Protein AF-A0A3M8HAT5-F1 (afdb_monomer)

Mean predicted aligned error: 5.17 Å

Secondary structure (DSSP, 8-state):
--GGGS-PEEEEEGGGHHHHHHHHHHH---HHHHHHHHHHHHHHTT----S-SSEEEEEEGGG--HHHHHHHHHHHHH-TTTTS-GGGGGSTTHHHHHHHHHHHHHHHHHHHHIIIIIGGGB-SS-B-TT---HHHHHHHHHHHHHHT---

InterPro domains:
  IPR060766 DNA sulphur modification system-associated protein 4-like [PF27807] (31-117)

Solvent-accessible surface area (backbone atoms only — not comparable to full-atom values): 8510 Å² total; per-residue (Å²): 86,62,69,78,73,50,82,44,82,44,58,45,43,44,90,47,40,53,59,47,50,46,42,32,69,78,70,65,43,49,64,67,55,54,41,50,52,18,21,52,48,4,52,76,66,74,29,67,35,78,74,70,91,44,76,33,63,73,50,54,50,78,77,51,51,75,68,53,48,50,52,51,48,52,50,45,47,66,34,84,86,75,19,76,49,70,72,45,48,60,42,89,61,37,48,61,53,51,52,49,50,47,41,16,12,20,49,21,14,44,53,48,40,43,68,74,63,45,37,90,41,45,76,87,70,49,68,49,79,89,61,87,52,65,70,57,48,51,51,49,51,58,54,54,65,57,68,71,60,80,130

Organism: NCBI:txid1368476

Radius of gyration: 15.56 Å;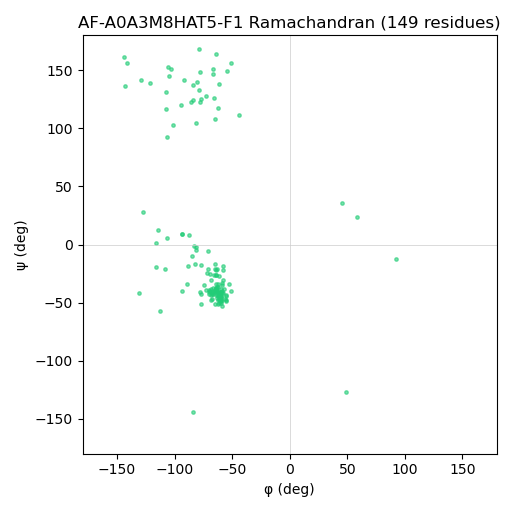 Cα contacts (8 Å, |Δi|>4): 189; chains: 1; bounding box: 38×40×43 Å

Sequence (151 aa):
MDFFSKDQSFHTSSKYEPIYQFFNTKYKIGYKDLFLVCAAIGAKNDKRTQPLDQKGREFRSSFFSDKERKLVYSIILNDEEKGKNLESFSNSEFPKVARKLLQEYAEGGMDLLIEKVFKEKWNGHSLDDDHDRYEIDLLKYILADYKEVPF

Nearest PDB structures (foldseek):
  4lrv-assembly2_P  TM=6.331E-01  e=9.212E-01  Escherichia coli B7A
  4lrv-assembly1_E-2  TM=5.721E-01  e=1.914E+00  Escheric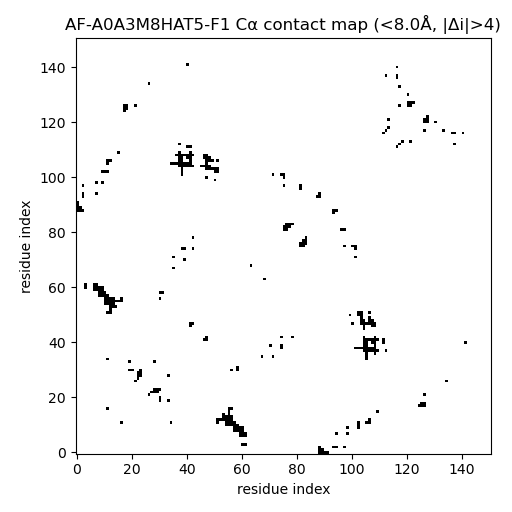hia coli B7A

Structure (mmCIF, N/CA/C/O backbone):
data_AF-A0A3M8HAT5-F1
#
_entry.id   AF-A0A3M8HAT5-F1
#
loop_
_atom_site.group_PDB
_atom_site.id
_atom_site.type_symbol
_atom_site.label_atom_id
_atom_site.label_alt_id
_atom_site.label_comp_id
_atom_site.label_asym_id
_atom_site.label_entity_id
_atom_site.label_seq_id
_atom_site.pdbx_PDB_ins_code
_atom_site.Cartn_x
_atom_site.Cartn_y
_atom_site.Cartn_z
_atom_site.occupancy
_atom_site.B_iso_or_equiv
_atom_site.auth_seq_id
_atom_site.auth_comp_id
_atom_site.auth_asym_id
_atom_site.auth_atom_id
_atom_site.pdbx_PDB_model_num
ATOM 1 N N . MET A 1 1 ? -20.651 1.650 17.024 1.00 55.66 1 MET A N 1
ATOM 2 C CA . MET A 1 1 ? -21.008 2.118 15.661 1.00 55.66 1 MET A CA 1
ATOM 3 C C . MET A 1 1 ? -20.030 1.460 14.713 1.00 55.66 1 MET A C 1
ATOM 5 O O . MET A 1 1 ? -18.858 1.453 15.031 1.00 55.66 1 MET A O 1
ATOM 9 N N . ASP A 1 2 ? -20.458 0.903 13.587 1.00 66.31 2 ASP A N 1
ATOM 10 C CA . ASP A 1 2 ? -19.514 0.224 12.691 1.00 66.31 2 ASP A CA 1
ATOM 11 C C . ASP A 1 2 ? -18.490 1.198 12.050 1.00 66.31 2 ASP A C 1
ATOM 13 O O . ASP A 1 2 ? -18.833 2.348 11.772 1.00 66.31 2 ASP A O 1
ATOM 17 N N . PHE A 1 3 ? -17.247 0.771 11.792 1.00 72.62 3 PHE A N 1
ATOM 18 C CA . PHE A 1 3 ? -16.201 1.602 11.165 1.00 72.62 3 PHE A CA 1
ATOM 19 C C . PHE A 1 3 ? -16.660 2.178 9.817 1.00 72.62 3 PHE A C 1
ATOM 21 O O . PHE A 1 3 ? -16.510 3.375 9.561 1.00 72.62 3 PHE A O 1
ATOM 28 N N . PHE A 1 4 ? -17.303 1.339 8.999 1.00 76.38 4 PHE A N 1
ATOM 29 C CA . PHE A 1 4 ? -17.885 1.726 7.713 1.00 76.38 4 PHE A CA 1
ATOM 30 C C . PHE A 1 4 ? -19.328 2.247 7.818 1.00 76.38 4 PHE A C 1
ATOM 32 O O . PHE A 1 4 ? -19.956 2.499 6.792 1.00 76.38 4 PHE A O 1
ATOM 39 N N . SER A 1 5 ? -19.868 2.462 9.028 1.00 73.12 5 SER A N 1
ATOM 40 C CA . SER A 1 5 ? -21.215 3.048 9.189 1.00 73.12 5 SER A CA 1
ATOM 41 C C . SER A 1 5 ? -21.309 4.484 8.669 1.00 73.12 5 SER A C 1
ATOM 43 O O . SER A 1 5 ? -22.398 4.962 8.355 1.00 73.12 5 SER A O 1
ATOM 45 N N . LYS A 1 6 ? -20.170 5.177 8.569 1.00 76.25 6 LYS A N 1
ATOM 46 C CA . LYS A 1 6 ? -20.041 6.495 7.945 1.00 76.25 6 LYS A CA 1
ATOM 47 C C . LYS A 1 6 ? -19.032 6.405 6.817 1.00 76.25 6 LYS A C 1
ATOM 49 O O . LYS A 1 6 ? -17.978 5.798 7.004 1.00 76.25 6 LYS A O 1
ATOM 54 N N . ASP A 1 7 ? -19.325 7.059 5.697 1.00 85.38 7 ASP A N 1
ATOM 55 C CA . ASP A 1 7 ? -18.403 7.083 4.568 1.00 85.38 7 ASP A CA 1
ATOM 56 C C . ASP A 1 7 ? -17.102 7.817 4.939 1.00 85.38 7 ASP A C 1
ATOM 58 O O . ASP A 1 7 ? -17.077 9.038 5.115 1.00 85.38 7 ASP A O 1
ATOM 62 N N . GLN A 1 8 ? -16.021 7.054 5.098 1.00 87.50 8 GLN A N 1
ATOM 63 C CA . GLN A 1 8 ? -14.698 7.563 5.433 1.00 87.50 8 GLN A CA 1
ATOM 64 C C . GLN A 1 8 ? -13.969 8.031 4.172 1.00 87.50 8 GLN A C 1
ATOM 66 O O . GLN A 1 8 ? -13.960 7.357 3.143 1.00 87.50 8 GLN A O 1
ATOM 71 N N . SER A 1 9 ? -13.308 9.179 4.283 1.00 91.12 9 SER A N 1
ATOM 72 C CA . SER A 1 9 ? -12.402 9.705 3.263 1.00 91.12 9 SER A CA 1
ATOM 73 C C . SER A 1 9 ? -10.969 9.286 3.579 1.00 91.12 9 SER A C 1
ATOM 75 O O . SER A 1 9 ? -10.458 9.616 4.658 1.00 91.12 9 SER A O 1
ATOM 77 N N . PHE A 1 10 ? -10.354 8.544 2.660 1.00 92.44 10 PHE A N 1
ATOM 78 C CA . PHE A 1 10 ? -8.962 8.104 2.695 1.00 92.44 10 PHE A CA 1
ATOM 79 C C . PHE A 1 10 ? -8.114 8.943 1.743 1.00 92.44 10 PHE A C 1
ATOM 81 O O . PHE A 1 10 ? -8.610 9.409 0.722 1.00 92.44 10 PHE A O 1
ATOM 88 N N . HIS A 1 11 ? -6.829 9.091 2.063 1.00 93.56 11 HIS A N 1
ATOM 89 C CA . HIS A 1 11 ? -5.858 9.776 1.218 1.00 93.56 11 HIS A CA 1
ATOM 90 C C . HIS A 1 11 ? -4.623 8.891 1.032 1.00 93.56 11 HIS A C 1
ATOM 92 O O . HIS A 1 11 ? -4.198 8.238 1.988 1.00 93.56 11 HIS A O 1
ATOM 98 N N . THR A 1 12 ? -4.055 8.889 -0.172 1.00 92.94 12 THR A N 1
ATOM 99 C CA . THR A 1 12 ? -2.670 8.446 -0.413 1.00 92.94 12 THR A CA 1
ATOM 100 C C . THR A 1 12 ? -1.691 9.559 -0.011 1.00 92.94 12 THR A C 1
ATOM 102 O O . THR A 1 12 ? -2.119 10.693 0.215 1.00 92.94 12 THR A O 1
ATOM 105 N N . SER A 1 13 ? -0.387 9.283 0.082 1.00 91.69 13 SER A N 1
ATOM 106 C CA . SER A 1 13 ? 0.631 10.343 0.183 1.00 91.69 13 SER A CA 1
ATOM 107 C C . SER A 1 13 ? 0.945 10.940 -1.180 1.00 91.69 13 SER A C 1
ATOM 109 O O . SER A 1 13 ? 1.077 10.214 -2.169 1.00 91.69 13 SER A O 1
ATOM 111 N N . SER A 1 14 ? 1.123 12.262 -1.228 1.00 92.06 14 SER A N 1
ATOM 112 C CA . SER A 1 14 ? 1.590 12.938 -2.443 1.00 92.06 14 SER A CA 1
ATOM 113 C C . SER A 1 14 ? 3.007 12.504 -2.837 1.00 92.06 14 SER A C 1
ATOM 115 O O . SER A 1 14 ? 3.319 12.489 -4.026 1.00 92.06 14 SER A O 1
ATOM 117 N N . LYS A 1 15 ? 3.829 12.060 -1.869 1.00 92.00 15 LYS A N 1
ATOM 118 C CA . LYS A 1 15 ? 5.179 11.500 -2.090 1.00 92.00 15 LYS A CA 1
ATOM 119 C C . LYS A 1 15 ? 5.172 10.358 -3.110 1.00 92.00 15 LYS A C 1
ATOM 121 O O . LYS A 1 15 ? 6.127 10.202 -3.864 1.00 92.00 15 LYS A O 1
ATOM 126 N N . TYR A 1 16 ? 4.104 9.564 -3.135 1.00 94.44 16 TYR A N 1
ATOM 127 C CA . TYR A 1 16 ? 3.991 8.379 -3.986 1.00 94.44 16 TYR A CA 1
ATOM 128 C C . TYR A 1 16 ? 3.036 8.561 -5.163 1.00 94.44 16 TYR A C 1
ATOM 130 O O . TYR A 1 16 ? 2.791 7.601 -5.894 1.00 94.44 16 TYR A O 1
ATOM 138 N N . GLU A 1 17 ? 2.497 9.765 -5.371 1.00 95.06 17 GLU A N 1
ATOM 139 C CA . GLU A 1 17 ? 1.560 10.044 -6.465 1.00 95.06 17 GLU A CA 1
ATOM 140 C C . GLU A 1 17 ? 2.089 9.580 -7.837 1.00 95.06 17 GLU A C 1
ATOM 142 O O . GLU A 1 17 ? 1.309 8.958 -8.562 1.00 95.06 17 GLU A O 1
ATOM 147 N N . PRO A 1 18 ? 3.388 9.742 -8.183 1.00 96.00 18 PRO A N 1
ATOM 148 C CA . PRO A 1 18 ? 3.915 9.229 -9.448 1.00 96.00 18 PRO A CA 1
ATOM 149 C C . PRO A 1 18 ? 3.771 7.710 -9.605 1.00 96.00 18 PRO A C 1
ATOM 151 O O . PRO A 1 18 ? 3.436 7.233 -10.687 1.00 96.00 18 PRO A O 1
ATOM 154 N N . ILE A 1 19 ? 3.956 6.941 -8.525 1.00 96.94 19 ILE A N 1
ATOM 155 C CA . ILE A 1 19 ? 3.800 5.479 -8.538 1.00 96.94 19 ILE A CA 1
ATOM 156 C C . ILE A 1 19 ? 2.327 5.123 -8.748 1.00 96.94 19 ILE A C 1
ATOM 158 O O . ILE A 1 19 ? 1.998 4.322 -9.624 1.00 96.94 19 ILE A O 1
ATOM 162 N N . TYR A 1 20 ? 1.420 5.751 -7.996 1.00 96.75 20 TYR A N 1
ATOM 163 C CA . TYR A 1 20 ? -0.014 5.516 -8.169 1.00 96.75 20 TYR A CA 1
ATOM 164 C C . TYR A 1 20 ? -0.489 5.865 -9.585 1.00 96.75 20 TYR A C 1
ATOM 166 O O . TYR A 1 20 ? -1.215 5.083 -10.204 1.00 96.75 20 TYR A O 1
ATOM 174 N N . GLN A 1 21 ? -0.054 7.006 -10.122 1.00 96.44 21 GLN A N 1
ATOM 175 C CA . GLN A 1 21 ? -0.393 7.438 -11.473 1.00 96.44 21 GLN A CA 1
ATOM 176 C C . GLN A 1 21 ? 0.152 6.472 -12.529 1.00 96.44 21 GLN A C 1
ATOM 178 O O . GLN A 1 21 ? -0.570 6.129 -13.471 1.00 96.44 21 GLN A O 1
ATOM 183 N N . PHE A 1 22 ? 1.392 6.007 -12.365 1.00 96.44 22 PHE A N 1
ATOM 184 C CA . PHE A 1 22 ? 2.016 5.037 -13.259 1.00 96.44 22 PHE A CA 1
ATOM 185 C C . PH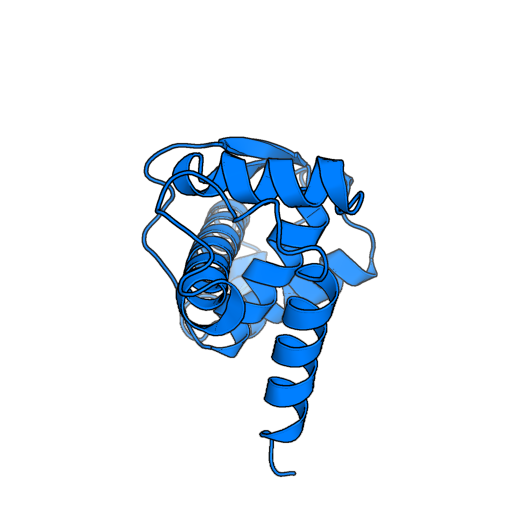E A 1 22 ? 1.212 3.734 -13.315 1.00 96.44 22 PHE A C 1
ATOM 187 O O . PHE A 1 22 ? 0.780 3.320 -14.392 1.00 96.44 22 PHE A O 1
ATOM 194 N N . PHE A 1 23 ? 0.910 3.132 -12.161 1.00 96.94 23 PHE A N 1
ATOM 195 C CA . PHE A 1 23 ? 0.140 1.887 -12.104 1.00 96.94 23 PHE A CA 1
ATOM 196 C C . PHE A 1 23 ? -1.292 2.045 -12.624 1.00 96.94 23 PHE A C 1
ATOM 198 O O . PHE A 1 23 ? -1.813 1.161 -13.312 1.00 96.94 23 PHE A O 1
ATOM 205 N N . ASN A 1 24 ? -1.921 3.188 -12.350 1.00 96.12 24 ASN A N 1
ATOM 206 C CA . ASN A 1 24 ? -3.250 3.486 -12.861 1.00 96.12 24 ASN A CA 1
ATOM 207 C C . ASN A 1 24 ? -3.269 3.648 -14.383 1.00 96.12 24 ASN A C 1
ATOM 209 O O . ASN A 1 24 ? -4.171 3.147 -15.055 1.00 96.12 24 ASN A O 1
ATOM 213 N N . THR A 1 25 ? -2.259 4.309 -14.940 1.00 95.12 25 THR A N 1
ATOM 214 C CA . THR A 1 25 ? -2.204 4.598 -16.374 1.00 95.12 25 THR A CA 1
ATOM 215 C C . THR A 1 25 ? -1.795 3.362 -17.170 1.00 95.12 25 THR A C 1
ATOM 217 O O . THR A 1 25 ? -2.515 2.993 -18.108 1.00 95.12 25 THR A O 1
ATOM 220 N N . LYS A 1 26 ? -0.691 2.715 -16.764 1.00 94.56 26 LYS A N 1
ATOM 221 C CA . LYS A 1 26 ? -0.046 1.595 -17.470 1.00 94.56 26 LYS A CA 1
ATOM 222 C C . LYS A 1 26 ? -0.800 0.277 -17.278 1.00 94.56 26 LYS A C 1
ATOM 224 O O . LYS A 1 26 ? -1.037 -0.419 -18.257 1.00 94.56 26 LYS A O 1
ATOM 229 N N . TYR A 1 27 ? -1.269 -0.017 -16.061 1.00 94.62 27 TYR A N 1
ATOM 230 C CA . TYR A 1 27 ? -1.870 -1.320 -15.721 1.00 94.62 27 TYR A CA 1
ATOM 231 C C . TYR A 1 27 ? -3.348 -1.259 -15.317 1.00 94.62 27 TYR A C 1
ATOM 233 O O . TYR A 1 27 ? -3.934 -2.284 -14.982 1.00 94.62 27 TYR A O 1
ATOM 241 N N . LYS A 1 28 ? -3.969 -0.071 -15.334 1.00 95.31 28 LYS A N 1
ATOM 242 C CA . LYS A 1 28 ? -5.373 0.139 -14.921 1.00 95.31 28 LYS A CA 1
ATOM 243 C C . LYS A 1 28 ? -5.669 -0.280 -13.478 1.00 95.31 28 LYS A C 1
ATOM 245 O O . LYS A 1 28 ? -6.823 -0.519 -13.134 1.00 95.31 28 LYS A O 1
ATOM 250 N N . ILE A 1 29 ? -4.651 -0.307 -12.617 1.00 95.44 29 ILE A N 1
ATOM 251 C CA . ILE A 1 29 ? -4.833 -0.567 -11.187 1.00 95.44 29 ILE A CA 1
ATOM 252 C C . ILE A 1 29 ? -5.366 0.707 -10.524 1.00 95.44 29 ILE A C 1
ATOM 254 O O . ILE A 1 29 ? -4.797 1.793 -10.668 1.00 95.44 29 ILE A O 1
ATOM 258 N N . GLY A 1 30 ? -6.499 0.611 -9.829 1.00 95.12 30 GLY A N 1
ATOM 259 C CA . GLY A 1 30 ? -7.086 1.748 -9.135 1.00 95.12 30 GLY A CA 1
ATOM 260 C C . GLY A 1 30 ? -6.209 2.218 -7.976 1.00 95.12 30 GLY A C 1
ATOM 261 O O . GLY A 1 30 ? -5.523 1.430 -7.331 1.00 95.12 30 GLY A O 1
ATOM 262 N N . TYR A 1 31 ? -6.284 3.510 -7.653 1.00 95.50 31 TYR A N 1
ATOM 263 C CA . TYR A 1 31 ? -5.587 4.072 -6.490 1.00 95.50 31 TYR A CA 1
ATOM 264 C C . TYR A 1 31 ? -5.999 3.372 -5.191 1.00 95.50 31 TYR A C 1
ATOM 266 O O . TYR A 1 31 ? -5.148 3.044 -4.372 1.00 95.50 31 TYR A O 1
ATOM 274 N N . LYS A 1 32 ? -7.302 3.089 -5.042 1.00 95.94 32 LYS A N 1
ATOM 275 C CA . LYS A 1 32 ? -7.855 2.281 -3.949 1.00 95.94 32 LYS A CA 1
ATOM 276 C C . LYS A 1 32 ? -7.187 0.907 -3.883 1.00 95.94 32 LYS A C 1
ATOM 278 O O . LYS A 1 32 ? -6.794 0.474 -2.808 1.00 95.94 32 LYS A O 1
ATOM 283 N N . ASP A 1 33 ? -7.082 0.230 -5.020 1.00 96.38 33 ASP A N 1
ATOM 284 C CA . ASP A 1 33 ? -6.612 -1.153 -5.075 1.00 96.38 33 ASP A CA 1
ATOM 285 C C . ASP A 1 33 ? -5.132 -1.220 -4.693 1.00 96.38 33 ASP A C 1
ATOM 287 O O . ASP A 1 33 ? -4.754 -1.997 -3.818 1.00 96.38 33 ASP A O 1
ATOM 291 N N . LEU A 1 34 ? -4.308 -0.335 -5.268 1.00 97.12 34 LEU A N 1
ATOM 292 C CA . LEU A 1 34 ? -2.895 -0.240 -4.908 1.00 97.12 34 LEU A CA 1
ATOM 293 C C . LEU A 1 34 ? -2.714 0.181 -3.444 1.00 97.12 34 LEU A C 1
ATOM 295 O O . LEU A 1 34 ? -1.866 -0.381 -2.755 1.00 97.12 34 LEU A O 1
ATOM 299 N N . PHE A 1 35 ? -3.543 1.100 -2.940 1.00 97.31 35 PHE A N 1
ATOM 300 C CA . PHE A 1 35 ? -3.538 1.485 -1.528 1.00 97.31 35 PHE A CA 1
ATOM 301 C C . PHE A 1 35 ? -3.823 0.287 -0.618 1.00 97.31 35 PHE A C 1
ATOM 303 O O . PHE A 1 35 ? -3.107 0.083 0.357 1.00 97.31 35 PHE A O 1
ATOM 310 N N . LEU A 1 36 ? -4.843 -0.519 -0.928 1.00 97.06 36 LEU A N 1
ATOM 311 C CA . LEU A 1 36 ? -5.205 -1.691 -0.127 1.00 97.06 36 LEU A CA 1
ATOM 312 C C . LEU A 1 36 ? -4.123 -2.774 -0.177 1.00 97.06 36 LEU A C 1
ATOM 314 O O . LEU A 1 36 ? -3.840 -3.387 0.851 1.00 97.06 36 LEU A O 1
ATOM 318 N N . VAL A 1 37 ? -3.487 -2.975 -1.336 1.00 96.75 37 VAL A N 1
ATOM 319 C CA . VAL A 1 37 ? -2.322 -3.863 -1.463 1.00 96.75 37 VAL A CA 1
ATOM 320 C C . VAL A 1 37 ? -1.178 -3.369 -0.581 1.00 96.75 37 VAL A C 1
ATOM 322 O O . VAL A 1 37 ? -0.632 -4.151 0.195 1.00 96.75 37 VAL A O 1
ATOM 325 N N . CYS A 1 38 ? -0.853 -2.076 -0.631 1.00 97.00 38 CYS A N 1
ATOM 326 C CA . CYS A 1 38 ? 0.190 -1.503 0.216 1.00 97.00 38 CYS A CA 1
ATOM 327 C C . CYS A 1 38 ? -0.169 -1.624 1.703 1.00 97.00 38 CYS A C 1
ATOM 329 O O . CYS A 1 38 ? 0.661 -2.063 2.490 1.00 97.00 38 CYS A O 1
ATOM 331 N N . ALA A 1 39 ? -1.412 -1.329 2.092 1.00 97.00 39 ALA A N 1
ATOM 332 C CA . ALA A 1 39 ? -1.862 -1.467 3.475 1.00 97.00 39 ALA A CA 1
ATOM 333 C C . ALA A 1 39 ? -1.727 -2.912 3.976 1.00 97.00 39 ALA A C 1
ATOM 335 O O . ALA A 1 39 ? -1.275 -3.135 5.096 1.00 97.00 39 ALA A O 1
ATOM 336 N N . ALA A 1 40 ? -2.065 -3.900 3.144 1.00 96.25 40 ALA A N 1
ATOM 337 C CA . ALA A 1 40 ? -1.899 -5.309 3.482 1.00 96.25 40 ALA A CA 1
ATOM 338 C C . ALA A 1 40 ? -0.420 -5.709 3.618 1.00 96.25 40 ALA A C 1
ATOM 340 O O . ALA A 1 40 ? -0.066 -6.413 4.563 1.00 96.25 40 ALA A O 1
ATOM 341 N N . ILE A 1 41 ? 0.446 -5.241 2.711 1.00 96.12 41 ILE A N 1
ATOM 342 C CA . ILE A 1 41 ? 1.896 -5.489 2.767 1.00 96.12 41 ILE A CA 1
ATOM 343 C C . ILE A 1 41 ? 2.498 -4.875 4.034 1.00 96.12 41 ILE A C 1
ATOM 345 O O . ILE A 1 41 ? 3.225 -5.563 4.752 1.00 96.12 41 ILE A O 1
ATOM 349 N N . GLY A 1 42 ? 2.173 -3.613 4.326 1.00 95.81 42 GLY A N 1
ATOM 350 C CA . GLY A 1 42 ? 2.638 -2.917 5.522 1.00 95.81 42 GLY A CA 1
ATOM 351 C C . GLY A 1 42 ? 2.175 -3.613 6.796 1.00 95.81 42 GLY A C 1
ATOM 352 O O . GLY A 1 42 ? 2.999 -3.900 7.657 1.00 95.81 42 GLY A O 1
ATOM 353 N N . ALA A 1 43 ? 0.891 -3.973 6.881 1.00 94.94 43 ALA A N 1
ATOM 354 C CA . ALA A 1 43 ? 0.335 -4.687 8.030 1.00 94.94 43 ALA A CA 1
ATOM 355 C C . ALA A 1 43 ? 1.012 -6.037 8.270 1.00 94.94 43 ALA A C 1
ATOM 357 O O . ALA A 1 43 ? 1.394 -6.350 9.393 1.00 94.94 43 ALA A O 1
ATOM 358 N N . LYS A 1 44 ? 1.216 -6.824 7.209 1.00 92.25 44 LYS A N 1
ATOM 359 C CA . LYS A 1 44 ? 1.876 -8.129 7.313 1.00 92.25 44 LYS A CA 1
ATOM 360 C C . LYS A 1 44 ? 3.335 -8.024 7.775 1.00 92.25 44 LYS A C 1
ATOM 362 O O . LYS A 1 44 ? 3.810 -8.910 8.473 1.00 92.25 44 LYS A O 1
ATOM 367 N N . ASN A 1 45 ? 4.036 -6.964 7.378 1.00 92.44 45 ASN A N 1
ATOM 368 C CA . ASN A 1 45 ? 5.447 -6.741 7.710 1.00 92.44 45 ASN A CA 1
ATOM 369 C C . ASN A 1 45 ? 5.639 -5.879 8.975 1.00 92.44 45 ASN A C 1
ATOM 371 O O . ASN A 1 45 ? 6.752 -5.418 9.216 1.00 92.44 45 ASN A O 1
ATOM 375 N N . ASP A 1 46 ? 4.563 -5.598 9.721 1.00 92.75 46 ASP A N 1
ATOM 376 C CA . ASP A 1 46 ? 4.528 -4.636 10.835 1.00 92.75 46 ASP A CA 1
ATOM 377 C C . ASP A 1 46 ? 5.224 -3.295 10.512 1.00 92.75 46 ASP A C 1
ATOM 379 O O . ASP A 1 46 ? 5.891 -2.654 11.325 1.00 92.75 46 ASP A O 1
ATOM 383 N N . LYS A 1 47 ? 5.090 -2.858 9.256 1.00 94.25 47 LYS A N 1
ATOM 384 C CA . LYS A 1 47 ? 5.713 -1.639 8.755 1.00 94.25 47 LYS A CA 1
ATOM 385 C C . LYS A 1 47 ? 4.683 -0.526 8.712 1.00 94.25 47 LYS A C 1
ATOM 387 O O . LYS A 1 47 ? 3.866 -0.443 7.797 1.00 94.25 47 LYS A O 1
ATOM 392 N N . ARG A 1 48 ? 4.778 0.360 9.699 1.00 93.38 48 ARG A N 1
ATOM 393 C CA . ARG A 1 48 ? 4.056 1.633 9.755 1.00 93.38 48 ARG A CA 1
ATOM 394 C C . ARG A 1 48 ? 5.043 2.765 9.508 1.00 93.38 48 ARG A C 1
ATOM 396 O O . ARG A 1 48 ? 6.100 2.810 10.137 1.00 93.38 48 ARG A O 1
ATOM 403 N N . THR A 1 49 ? 4.689 3.678 8.617 1.00 90.94 49 THR A N 1
ATOM 4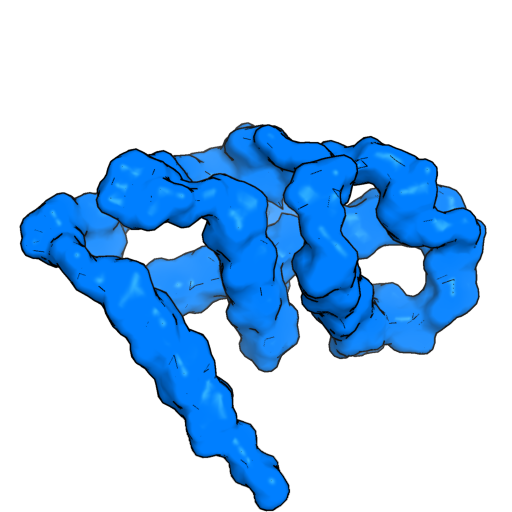04 C CA . THR A 1 49 ? 5.422 4.937 8.443 1.00 90.94 49 THR A CA 1
ATOM 405 C C . THR A 1 49 ? 4.597 6.074 9.048 1.00 90.94 49 THR A C 1
ATOM 407 O O . THR A 1 49 ? 3.380 5.956 9.199 1.00 90.94 49 THR A O 1
ATOM 410 N N . GLN A 1 50 ? 5.273 7.142 9.485 1.00 78.81 50 GLN A N 1
ATOM 411 C CA . GLN A 1 50 ? 4.643 8.316 10.093 1.00 78.81 50 GLN A CA 1
ATOM 412 C C . GLN A 1 50 ? 3.497 8.881 9.230 1.00 78.81 50 GLN A C 1
ATOM 414 O O . GLN A 1 50 ? 3.455 8.633 8.024 1.00 78.81 50 GLN A O 1
ATOM 419 N N . PRO A 1 51 ? 2.540 9.610 9.842 1.00 64.88 51 PRO A N 1
ATOM 420 C CA . PRO A 1 51 ? 1.377 10.122 9.128 1.00 64.88 51 PRO A CA 1
ATOM 421 C C .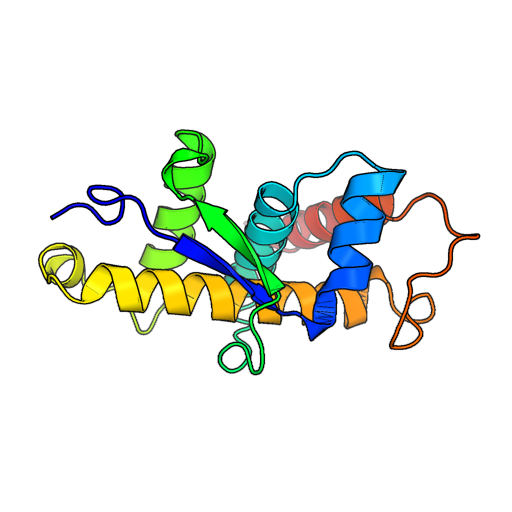 PRO A 1 51 ? 1.762 10.941 7.896 1.00 64.88 51 PRO A C 1
ATOM 423 O O . PRO A 1 51 ? 2.783 11.615 7.890 1.00 64.88 51 PRO A O 1
ATOM 426 N N . LEU A 1 52 ? 0.885 10.898 6.891 1.00 74.19 52 LEU A N 1
ATOM 427 C CA . LEU A 1 52 ? 1.022 11.600 5.615 1.00 74.19 52 LEU A CA 1
ATOM 428 C C . LEU A 1 52 ? 1.491 13.051 5.821 1.00 74.19 52 LEU A C 1
ATOM 430 O O . LEU A 1 52 ? 0.709 13.876 6.299 1.00 74.19 52 LEU A O 1
ATOM 434 N N . ASP A 1 53 ? 2.724 13.367 5.411 1.00 69.56 53 ASP A N 1
ATOM 435 C CA . ASP A 1 53 ? 3.234 14.748 5.408 1.00 69.56 53 ASP A CA 1
ATOM 436 C C . ASP A 1 53 ? 2.354 15.641 4.525 1.00 69.56 53 ASP A C 1
ATOM 438 O O . ASP A 1 53 ? 2.032 16.781 4.863 1.00 69.56 53 ASP A O 1
ATOM 442 N N . GLN A 1 54 ? 1.917 15.095 3.388 1.00 84.38 54 GLN A N 1
ATOM 443 C CA . GLN A 1 54 ? 1.024 15.748 2.446 1.00 84.38 54 GLN A CA 1
ATOM 444 C C . GLN A 1 54 ? 0.045 14.740 1.842 1.00 84.38 54 GLN A C 1
ATOM 446 O O . GLN A 1 54 ? 0.407 13.632 1.442 1.00 84.38 54 GLN A O 1
ATOM 451 N N . LYS A 1 55 ? -1.224 15.145 1.758 1.00 88.38 55 LYS A N 1
ATOM 452 C CA . LYS A 1 55 ? -2.293 14.326 1.184 1.00 88.38 55 LYS A CA 1
ATOM 453 C C . LYS A 1 55 ? -2.216 14.354 -0.341 1.00 88.38 55 LYS A C 1
ATOM 455 O O . LYS A 1 55 ? -2.307 15.420 -0.944 1.00 88.38 55 LYS A O 1
ATOM 460 N N . GLY A 1 56 ? -2.090 13.178 -0.936 1.00 89.38 56 GLY A N 1
ATOM 461 C CA . GLY A 1 56 ? -2.310 12.925 -2.352 1.00 89.38 56 GLY A CA 1
ATOM 462 C C . GLY A 1 56 ? -3.792 12.693 -2.646 1.00 89.38 56 GLY A C 1
ATOM 463 O O . GLY A 1 56 ? -4.680 13.309 -2.043 1.00 89.38 56 GLY A O 1
ATOM 464 N N . ARG A 1 57 ? -4.070 11.790 -3.587 1.00 92.94 57 ARG A N 1
ATOM 465 C CA . ARG A 1 57 ? -5.430 11.522 -4.057 1.00 92.94 57 ARG A CA 1
ATOM 466 C C . ARG A 1 57 ? -6.355 11.007 -2.950 1.00 92.94 57 ARG A C 1
ATOM 468 O O . ARG A 1 57 ? -6.000 10.153 -2.140 1.00 92.94 57 ARG A O 1
ATOM 475 N N . GLU A 1 58 ? -7.582 11.522 -2.962 1.00 93.94 58 GLU A N 1
ATOM 476 C CA . GLU A 1 58 ? -8.663 11.100 -2.077 1.00 93.94 58 GLU A CA 1
ATOM 477 C C . GLU A 1 58 ? -9.514 9.986 -2.707 1.00 93.94 58 GLU A C 1
ATOM 479 O O . GLU A 1 58 ? -9.832 10.033 -3.897 1.00 93.94 58 GLU A O 1
ATOM 484 N N . PHE A 1 59 ? -9.950 9.021 -1.896 1.00 93.25 59 PHE A N 1
ATOM 485 C CA . PHE A 1 59 ? -11.008 8.073 -2.254 1.00 93.25 59 PHE A CA 1
ATOM 486 C C . PHE A 1 59 ? -11.892 7.736 -1.046 1.00 93.25 59 PHE A C 1
ATOM 488 O O . PHE A 1 59 ? -11.532 7.968 0.111 1.00 93.25 59 PHE A O 1
ATOM 495 N N . ARG A 1 60 ? -13.091 7.213 -1.319 1.00 92.44 60 ARG A N 1
ATOM 496 C CA . ARG A 1 60 ? -14.133 6.980 -0.313 1.00 92.44 60 ARG A CA 1
ATOM 497 C C . ARG A 1 60 ? -14.269 5.507 0.046 1.00 92.44 60 ARG A C 1
ATOM 499 O O . ARG A 1 60 ? -14.134 4.629 -0.804 1.00 92.44 60 ARG A O 1
ATOM 506 N N . SER A 1 61 ? -14.576 5.250 1.312 1.00 89.94 61 SER A N 1
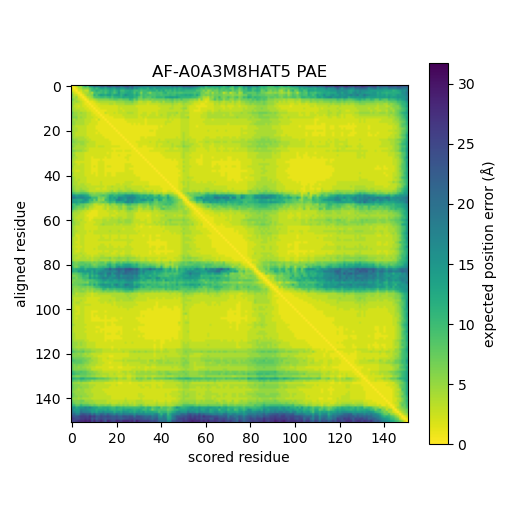ATOM 507 C CA . SER A 1 61 ? -14.819 3.907 1.846 1.00 89.94 61 SER A CA 1
ATOM 508 C C . SER A 1 61 ? -16.045 3.230 1.235 1.00 89.94 61 SER A C 1
ATOM 510 O O . SER A 1 61 ? -16.103 2.006 1.137 1.00 89.94 61 SER A O 1
ATOM 512 N N . SER A 1 62 ? -17.009 4.026 0.767 1.00 90.06 62 SER A N 1
ATOM 513 C CA . SER A 1 62 ? -18.171 3.566 0.009 1.00 90.06 62 SER A CA 1
ATOM 514 C C . SER A 1 62 ? -17.789 2.809 -1.270 1.00 90.06 62 SER A C 1
ATOM 516 O O . SER A 1 62 ? -18.566 1.975 -1.726 1.00 90.06 62 SER A O 1
ATOM 518 N N . PHE A 1 63 ? -16.575 3.010 -1.799 1.00 90.94 63 PHE A N 1
ATOM 519 C CA . PHE A 1 63 ? -16.047 2.291 -2.964 1.00 90.94 63 PHE A CA 1
ATOM 520 C C . PHE A 1 63 ? -15.434 0.921 -2.631 1.00 90.94 63 PHE A C 1
ATOM 522 O O . PHE A 1 63 ? -14.947 0.228 -3.531 1.00 90.94 63 PHE A O 1
ATOM 529 N N . PHE A 1 64 ? -15.410 0.530 -1.353 1.00 93.06 64 PHE A N 1
ATOM 530 C CA . PHE A 1 64 ? -14.915 -0.777 -0.932 1.00 93.06 64 PHE A CA 1
ATOM 531 C C . PHE A 1 64 ? -16.025 -1.816 -1.072 1.00 93.06 64 PHE A C 1
ATOM 533 O O . PHE A 1 64 ? -17.090 -1.696 -0.458 1.00 93.06 64 PHE A O 1
ATOM 540 N N . SER A 1 65 ? -15.729 -2.866 -1.827 1.00 94.56 65 SER A N 1
ATOM 541 C CA . SER A 1 65 ? -16.480 -4.118 -1.851 1.00 94.56 65 SER A CA 1
ATOM 542 C C . SER A 1 65 ? -16.413 -4.840 -0.502 1.00 94.56 65 SER A C 1
ATOM 544 O O . SER A 1 65 ? -15.526 -4.596 0.317 1.00 94.56 65 SER A O 1
ATOM 546 N N . ASP A 1 66 ? -17.301 -5.808 -0.288 1.00 93.12 66 ASP A N 1
ATOM 547 C CA . ASP A 1 66 ? -17.336 -6.585 0.957 1.00 93.12 66 ASP A CA 1
ATOM 548 C C . ASP A 1 66 ? -16.022 -7.320 1.250 1.00 93.12 66 ASP A C 1
ATOM 550 O O . ASP A 1 66 ? -15.625 -7.448 2.408 1.00 93.12 66 ASP A O 1
ATOM 554 N N . LYS A 1 67 ? -15.318 -7.795 0.213 1.00 94.94 67 LYS A N 1
ATOM 555 C CA . LYS A 1 67 ? -14.012 -8.457 0.373 1.00 94.94 67 LYS A CA 1
ATOM 556 C C . LYS A 1 67 ? -12.942 -7.474 0.847 1.00 94.94 67 LYS A C 1
ATOM 558 O O . LYS A 1 67 ? -12.172 -7.800 1.743 1.00 94.94 67 LYS A O 1
ATOM 563 N N . GLU A 1 68 ? -12.927 -6.270 0.289 1.00 95.44 68 GLU A N 1
ATOM 564 C CA . GLU A 1 68 ? -11.987 -5.213 0.676 1.00 95.44 68 GLU A CA 1
ATOM 565 C C . GLU A 1 68 ? -12.273 -4.701 2.086 1.00 95.44 68 GLU A C 1
ATOM 567 O O . GLU A 1 68 ? -11.350 -4.493 2.868 1.00 95.44 68 GLU A O 1
ATOM 572 N N . ARG A 1 69 ? -13.552 -4.584 2.462 1.00 93.38 69 ARG A N 1
ATOM 573 C CA . ARG A 1 69 ? -13.941 -4.259 3.840 1.00 93.38 69 ARG A CA 1
ATOM 574 C C . ARG A 1 69 ? -13.441 -5.314 4.819 1.00 93.38 69 ARG A C 1
ATOM 576 O O . ARG A 1 69 ? -12.867 -4.954 5.839 1.00 93.38 69 ARG A O 1
ATOM 583 N N . LYS A 1 70 ? -13.606 -6.605 4.501 1.00 93.19 70 LYS A N 1
ATOM 584 C CA . LYS A 1 70 ? -13.079 -7.708 5.324 1.00 93.19 70 LYS A CA 1
ATOM 585 C C . LYS A 1 70 ? -11.562 -7.629 5.473 1.00 93.19 70 LYS A C 1
ATOM 587 O O . LYS A 1 70 ? -11.087 -7.726 6.596 1.00 93.19 70 LYS A O 1
ATOM 592 N N . LEU A 1 71 ? -10.827 -7.384 4.384 1.00 94.81 71 LEU A N 1
ATOM 593 C CA . LEU A 1 71 ? -9.377 -7.161 4.436 1.00 94.81 71 LEU A CA 1
ATOM 594 C C . LEU A 1 71 ? -9.023 -6.014 5.390 1.00 94.81 71 LEU A C 1
ATOM 596 O O . LEU A 1 71 ? -8.165 -6.170 6.252 1.00 94.81 71 LEU A O 1
ATOM 600 N N . VAL A 1 72 ? -9.716 -4.881 5.267 1.00 94.19 72 VAL A N 1
ATOM 601 C CA . VAL A 1 72 ? -9.502 -3.720 6.135 1.00 94.19 72 VAL A CA 1
ATOM 602 C C . VAL A 1 72 ? -9.768 -4.056 7.603 1.00 94.19 72 VAL A C 1
ATOM 604 O O . VAL A 1 72 ? -8.938 -3.729 8.448 1.00 94.19 72 VAL A O 1
ATOM 607 N N . TYR A 1 73 ? -10.868 -4.746 7.923 1.00 91.12 73 TYR A N 1
ATOM 608 C CA . TYR A 1 73 ? -11.115 -5.204 9.293 1.00 91.12 73 TYR A CA 1
ATOM 609 C C . TYR A 1 73 ? -10.020 -6.139 9.787 1.00 91.12 73 TYR A C 1
ATOM 611 O O . TYR A 1 73 ? -9.571 -5.975 10.913 1.00 91.12 73 TYR A O 1
ATOM 619 N N . SER A 1 74 ? -9.568 -7.087 8.966 1.00 91.94 74 SER A N 1
ATOM 620 C CA . SER A 1 74 ? -8.485 -7.997 9.341 1.00 91.94 74 SER A CA 1
ATOM 621 C C . SER A 1 74 ? -7.190 -7.248 9.646 1.00 91.94 74 SER A C 1
ATOM 623 O O . SER A 1 74 ? -6.538 -7.575 10.629 1.00 91.94 74 SER A O 1
ATOM 625 N N . ILE A 1 75 ? -6.840 -6.224 8.862 1.00 93.88 75 ILE A N 1
ATOM 626 C CA . ILE A 1 75 ? -5.676 -5.371 9.145 1.00 93.88 75 ILE A CA 1
ATOM 627 C C . ILE A 1 75 ? -5.856 -4.650 10.484 1.00 93.88 75 ILE A C 1
ATOM 629 O O . ILE A 1 75 ? -4.979 -4.720 11.337 1.00 93.88 75 ILE A O 1
ATOM 633 N N . ILE A 1 76 ? -7.000 -3.988 10.687 1.00 91.25 76 ILE A N 1
ATOM 634 C CA . ILE A 1 76 ? -7.256 -3.215 11.908 1.00 91.25 76 ILE A CA 1
ATOM 635 C C . ILE A 1 76 ? -7.236 -4.120 13.141 1.00 91.25 76 ILE A C 1
ATOM 637 O O . ILE A 1 76 ? -6.611 -3.764 14.128 1.00 91.25 76 ILE A O 1
ATOM 641 N N . LEU A 1 77 ? -7.921 -5.266 13.097 1.00 89.06 77 LEU A N 1
ATOM 642 C CA . LEU A 1 77 ? -8.059 -6.181 14.234 1.00 89.06 77 LEU A CA 1
ATOM 643 C C . LEU A 1 77 ? -6.743 -6.863 14.614 1.00 89.06 77 LEU A C 1
ATOM 645 O O . LEU A 1 77 ? -6.547 -7.174 15.786 1.00 89.06 77 LEU A O 1
ATOM 649 N N . ASN A 1 78 ? -5.858 -7.090 13.640 1.00 88.75 78 ASN A N 1
ATOM 650 C CA . ASN A 1 78 ? -4.559 -7.714 13.877 1.00 88.75 78 ASN A CA 1
ATOM 651 C C . ASN A 1 78 ? -3.474 -6.723 14.328 1.00 88.75 78 ASN A C 1
ATOM 653 O O . ASN A 1 78 ? -2.415 -7.177 14.751 1.00 88.75 78 ASN A O 1
ATOM 657 N N . ASP A 1 79 ? -3.706 -5.405 14.275 1.00 89.19 79 ASP A N 1
ATOM 658 C CA . ASP A 1 79 ? -2.752 -4.437 14.830 1.00 89.19 79 ASP A CA 1
ATOM 659 C C . ASP A 1 79 ? -2.670 -4.598 16.355 1.00 89.19 79 ASP A C 1
ATOM 661 O O . ASP A 1 79 ? -3.676 -4.572 17.076 1.00 89.19 79 ASP A O 1
ATOM 665 N N . GLU A 1 80 ? -1.450 -4.787 16.853 1.00 81.81 80 GLU A N 1
ATOM 666 C CA . GLU A 1 80 ? -1.220 -5.168 18.244 1.00 81.81 80 GLU A CA 1
ATOM 667 C C . GLU A 1 80 ? -1.546 -4.061 19.249 1.00 81.81 80 GLU A C 1
ATOM 669 O O . GLU A 1 80 ? -1.876 -4.362 20.398 1.00 81.81 80 GLU A O 1
ATOM 674 N N . GLU A 1 81 ? -1.479 -2.801 18.822 1.00 80.50 81 GLU A N 1
ATOM 675 C CA . GLU A 1 81 ? -1.656 -1.628 19.679 1.00 80.50 81 GLU A CA 1
ATOM 676 C C . GLU A 1 81 ? -3.105 -1.126 19.692 1.00 80.50 81 GLU A C 1
ATOM 678 O O . GLU A 1 81 ? -3.616 -0.696 20.727 1.00 80.50 81 GLU A O 1
ATOM 683 N N . LYS A 1 82 ? -3.767 -1.145 18.532 1.00 73.88 82 LYS A N 1
ATOM 684 C CA . LYS A 1 82 ? -5.051 -0.482 18.268 1.00 73.88 82 LYS A CA 1
ATOM 685 C C . LYS A 1 82 ? -6.174 -1.474 17.941 1.00 73.88 82 LYS A C 1
ATOM 687 O O . LYS A 1 82 ? -7.341 -1.102 18.056 1.00 73.88 82 LYS A O 1
ATOM 692 N N . GLY A 1 83 ? -5.852 -2.707 17.538 1.00 67.44 83 GLY A N 1
ATOM 693 C CA . GLY A 1 83 ? -6.809 -3.713 17.058 1.00 67.44 83 GLY A CA 1
ATOM 694 C C . GLY A 1 83 ? -7.419 -4.614 18.128 1.00 67.44 83 GLY A C 1
ATOM 695 O O . GLY A 1 83 ? -8.596 -4.969 18.045 1.00 67.44 83 GLY A O 1
ATOM 696 N N . LYS A 1 84 ? -6.646 -4.943 19.170 1.00 67.44 84 LYS A N 1
ATOM 697 C CA . LYS A 1 84 ? -7.009 -5.945 20.195 1.00 67.44 84 LYS A CA 1
ATOM 698 C C . LYS A 1 84 ? -8.125 -5.510 21.157 1.00 67.44 84 LYS A C 1
ATOM 700 O O . LYS A 1 84 ? -8.582 -6.317 21.962 1.00 67.44 84 LYS A O 1
ATOM 705 N N . ASN A 1 85 ? -8.598 -4.265 21.076 1.00 72.31 85 ASN A N 1
ATOM 706 C CA . ASN A 1 85 ? -9.713 -3.776 21.884 1.00 72.31 85 ASN A CA 1
ATOM 707 C C . ASN A 1 85 ? -10.985 -3.628 21.032 1.00 72.31 85 ASN A C 1
ATOM 709 O O . ASN A 1 85 ? -11.241 -2.576 20.442 1.00 72.31 85 ASN A O 1
ATOM 713 N N . LEU A 1 86 ? -11.809 -4.678 21.007 1.00 69.62 86 LEU A N 1
ATOM 714 C CA . LEU A 1 86 ? -13.095 -4.694 20.299 1.00 69.62 86 LEU A CA 1
ATOM 715 C C . LEU A 1 86 ? -14.088 -3.643 20.828 1.00 69.62 86 LEU A C 1
ATOM 717 O O . LEU A 1 86 ? -14.912 -3.143 20.063 1.00 69.62 86 LEU A O 1
ATOM 721 N N . GLU A 1 87 ? -13.992 -3.247 22.101 1.00 71.19 87 GLU A N 1
ATOM 722 C CA . GLU A 1 87 ? -14.861 -2.214 22.684 1.00 71.19 87 GLU A CA 1
ATOM 723 C C . GLU A 1 87 ? -14.618 -0.842 22.039 1.00 71.19 87 GLU A C 1
ATOM 725 O O . GLU A 1 87 ? -15.543 -0.034 21.916 1.00 71.19 87 GLU A O 1
ATOM 730 N N . SER A 1 88 ? -13.407 -0.615 21.514 1.00 70.88 88 SER A N 1
ATOM 731 C CA . SER A 1 88 ? -13.042 0.593 20.765 1.00 70.88 88 SER A CA 1
ATOM 732 C C . SER A 1 88 ? -13.921 0.814 19.541 1.00 70.88 88 SER A C 1
ATOM 734 O O . SER A 1 88 ? -14.189 1.958 19.198 1.00 70.88 88 SER A O 1
ATOM 736 N N . PHE A 1 89 ? -14.444 -0.240 18.905 1.00 71.38 89 PHE A N 1
ATOM 737 C CA . PHE A 1 89 ? -15.345 -0.099 17.753 1.00 71.38 89 PHE A CA 1
ATOM 738 C C . PHE A 1 89 ? -16.669 0.582 18.135 1.00 71.38 89 PHE A C 1
ATOM 740 O O . PHE A 1 89 ? -17.398 1.095 17.288 1.00 71.38 89 PHE A O 1
ATOM 747 N N . SER A 1 90 ? -16.998 0.646 19.423 1.00 70.25 90 SER A N 1
ATOM 748 C CA . SER A 1 90 ? -18.154 1.399 19.911 1.00 70.25 90 SER A CA 1
ATOM 749 C C . SER A 1 90 ? -17.861 2.895 20.071 1.00 70.25 90 SER A C 1
ATOM 751 O O . SER A 1 90 ? -18.801 3.688 20.127 1.00 70.25 90 SER A O 1
ATOM 753 N N . ASN A 1 91 ? -16.584 3.290 20.090 1.00 78.88 91 ASN A N 1
ATOM 754 C CA . ASN A 1 91 ? -16.128 4.665 20.267 1.00 78.88 91 ASN A CA 1
ATOM 755 C C . ASN A 1 91 ? -16.250 5.470 18.960 1.00 78.88 91 ASN A C 1
ATOM 757 O O . ASN A 1 91 ? -15.797 5.051 17.895 1.00 78.88 91 ASN A O 1
ATOM 761 N N . SER A 1 92 ? -16.816 6.675 19.047 1.00 79.81 92 SER A N 1
ATOM 762 C CA . SER A 1 92 ? -16.977 7.592 17.914 1.00 79.81 92 SER A CA 1
ATOM 763 C C . SER A 1 92 ? -15.660 8.073 17.293 1.00 79.81 92 SER A C 1
ATOM 765 O O . SER A 1 92 ? -15.661 8.501 16.139 1.00 79.81 92 SER A O 1
ATOM 767 N N . GLU A 1 93 ? -14.547 8.008 18.027 1.00 82.31 93 GLU A N 1
ATOM 768 C CA . GLU A 1 93 ? -13.215 8.404 17.550 1.00 82.31 93 GLU A CA 1
ATOM 769 C C . GLU A 1 93 ? -12.460 7.269 16.851 1.00 82.31 93 GLU A C 1
ATOM 771 O O . GLU A 1 93 ? -11.543 7.523 16.064 1.00 82.31 93 GLU A O 1
ATOM 776 N N . PHE A 1 94 ? -12.870 6.018 17.070 1.00 83.94 94 PHE A N 1
ATOM 777 C CA . PHE A 1 94 ? -12.195 4.855 16.504 1.00 83.94 94 PHE A CA 1
ATOM 778 C C . PHE A 1 94 ? -12.095 4.880 14.974 1.00 83.94 94 PHE A C 1
ATOM 780 O O . PHE A 1 94 ? -11.020 4.572 14.461 1.00 83.94 94 PHE A O 1
ATOM 787 N N . PRO A 1 95 ? -13.103 5.349 14.208 1.00 85.56 95 PRO A N 1
ATOM 788 C CA . PRO A 1 95 ? -12.943 5.477 12.766 1.00 85.56 95 PRO A CA 1
ATOM 789 C C . PRO A 1 95 ? -11.801 6.395 12.325 1.00 85.56 95 PRO A C 1
ATOM 791 O O . PRO A 1 95 ? -11.132 6.120 11.330 1.00 85.56 95 PRO A O 1
ATOM 794 N N . LYS A 1 96 ? -11.493 7.455 13.079 1.00 86.69 96 LYS A N 1
ATOM 795 C CA . LYS A 1 96 ? -10.338 8.302 12.751 1.00 86.69 96 LYS A CA 1
ATOM 796 C C . LYS A 1 96 ? -9.026 7.559 12.997 1.00 86.69 96 LYS A C 1
ATOM 798 O O . LYS A 1 96 ? -8.116 7.669 12.176 1.00 86.69 96 LYS A O 1
ATOM 803 N N . VAL A 1 97 ? -8.952 6.797 14.090 1.00 88.06 97 VAL A N 1
ATOM 804 C CA . VAL A 1 97 ? -7.785 5.984 14.467 1.00 88.06 97 VAL A CA 1
ATOM 805 C C . VAL A 1 97 ? -7.544 4.871 13.449 1.00 88.06 97 VAL A C 1
ATOM 807 O O . VAL A 1 97 ? -6.446 4.777 12.910 1.00 88.06 97 VAL A O 1
ATOM 810 N N . ALA A 1 98 ? -8.575 4.090 13.126 1.00 89.31 98 ALA A N 1
ATOM 811 C CA . ALA A 1 98 ? -8.512 3.007 12.150 1.00 89.31 98 ALA A CA 1
ATOM 812 C C . ALA A 1 98 ? -8.141 3.517 10.750 1.00 89.31 98 ALA A C 1
ATOM 814 O O . ALA A 1 98 ? -7.279 2.948 10.085 1.00 89.31 98 ALA A O 1
ATOM 815 N N . ARG A 1 99 ? -8.720 4.646 10.317 1.00 91.19 99 ARG A N 1
ATOM 816 C CA . ARG A 1 99 ? -8.324 5.286 9.058 1.00 91.19 99 ARG A CA 1
ATOM 817 C C . ARG A 1 99 ? -6.846 5.672 9.058 1.00 91.19 99 ARG A C 1
ATOM 819 O O . ARG A 1 99 ? -6.163 5.424 8.069 1.00 91.19 99 ARG A O 1
ATOM 826 N N . LYS A 1 100 ? -6.375 6.315 10.131 1.00 91.31 100 LYS A N 1
ATOM 827 C CA . LYS A 1 100 ? -4.975 6.741 10.243 1.00 91.31 100 LYS A CA 1
ATOM 828 C C . LYS A 1 100 ? -4.045 5.531 10.193 1.00 91.31 100 LYS A C 1
ATOM 830 O O . LYS A 1 100 ? -3.094 5.545 9.429 1.00 91.31 100 LYS A O 1
ATOM 835 N N . LEU A 1 101 ? -4.381 4.475 10.929 1.00 92.38 101 LEU A N 1
ATOM 836 C CA . LEU A 1 101 ? -3.637 3.220 10.937 1.00 92.38 101 LEU A CA 1
ATOM 837 C C . LEU A 1 101 ? -3.497 2.617 9.532 1.00 92.38 101 LEU A C 1
ATOM 839 O O . LEU A 1 101 ? -2.403 2.254 9.118 1.00 92.38 101 LEU A O 1
ATOM 843 N N . LEU A 1 102 ? -4.590 2.554 8.769 1.00 94.44 102 LEU A N 1
ATOM 844 C CA . LEU A 1 102 ? -4.553 2.040 7.396 1.00 94.44 102 LEU A CA 1
ATOM 845 C C . LEU A 1 102 ? -3.661 2.885 6.482 1.00 94.44 102 LEU A C 1
ATOM 847 O O . LEU A 1 102 ? -2.989 2.333 5.619 1.00 94.44 102 LEU A O 1
ATOM 851 N N . GLN A 1 103 ? -3.648 4.208 6.663 1.00 95.06 103 GLN A N 1
ATOM 852 C CA . GLN A 1 103 ? -2.753 5.097 5.917 1.00 95.06 103 GLN A CA 1
ATOM 853 C C . GLN A 1 103 ? -1.290 4.877 6.319 1.00 95.06 103 GLN A C 1
ATOM 855 O O . GLN A 1 103 ? -0.448 4.760 5.440 1.00 95.06 103 GLN A O 1
ATOM 860 N N . GLU A 1 104 ? -0.996 4.740 7.615 1.00 95.06 104 GLU A N 1
ATOM 861 C CA . GLU A 1 104 ? 0.351 4.440 8.133 1.00 95.06 104 GLU A CA 1
ATOM 862 C C . GLU A 1 104 ? 0.887 3.107 7.573 1.00 95.06 104 GLU A C 1
ATOM 864 O O . GLU A 1 104 ? 2.049 3.027 7.165 1.00 95.06 104 GLU A O 1
ATOM 869 N N . TYR A 1 105 ? 0.038 2.076 7.488 1.00 96.75 105 TYR A N 1
ATOM 870 C CA . TYR A 1 105 ? 0.394 0.806 6.852 1.00 96.75 105 TYR A CA 1
ATOM 871 C C . TYR A 1 105 ? 0.528 0.910 5.333 1.00 96.75 105 TYR A C 1
ATOM 873 O O . TYR A 1 105 ? 1.426 0.296 4.766 1.00 96.75 105 TYR A O 1
ATOM 881 N N . ALA A 1 106 ? -0.333 1.670 4.652 1.00 96.94 106 ALA A N 1
ATOM 882 C CA . ALA A 1 106 ? -0.207 1.869 3.210 1.00 96.94 106 ALA A CA 1
ATOM 883 C C . ALA A 1 106 ? 1.101 2.588 2.849 1.00 96.94 106 ALA A C 1
ATOM 885 O O . ALA A 1 106 ? 1.763 2.200 1.889 1.00 96.94 106 ALA A O 1
ATOM 886 N N . GLU A 1 107 ? 1.508 3.579 3.644 1.00 95.88 107 GLU A N 1
ATOM 887 C CA . GLU A 1 107 ? 2.804 4.242 3.487 1.00 95.88 107 GLU A CA 1
ATOM 888 C C . GLU A 1 107 ? 3.960 3.260 3.681 1.00 95.88 107 GLU A C 1
ATOM 890 O O . GLU A 1 107 ? 4.828 3.154 2.815 1.00 95.88 107 GLU A O 1
ATOM 895 N N . GLY A 1 108 ? 3.936 2.491 4.774 1.00 96.44 108 GLY A N 1
ATOM 896 C CA . GLY A 1 108 ? 4.971 1.499 5.057 1.00 96.44 108 GLY A CA 1
ATOM 897 C C . GLY A 1 108 ? 5.043 0.385 4.010 1.00 96.44 108 GLY A C 1
ATOM 898 O O . GLY A 1 108 ? 6.129 -0.058 3.642 1.00 96.44 108 GLY A O 1
ATOM 899 N N . GLY A 1 109 ? 3.900 -0.039 3.473 1.00 97.06 109 GLY A N 1
ATOM 900 C CA . GLY A 1 109 ? 3.842 -0.985 2.366 1.00 97.06 109 GLY A CA 1
ATOM 901 C C . GLY A 1 109 ? 4.434 -0.425 1.078 1.00 97.06 109 GLY A C 1
ATOM 902 O O . GLY A 1 109 ? 5.152 -1.141 0.385 1.00 97.06 109 GLY A O 1
ATOM 903 N N . MET A 1 110 ? 4.191 0.851 0.773 1.00 97.00 110 MET A N 1
ATOM 904 C CA . MET A 1 110 ? 4.800 1.498 -0.389 1.00 97.00 110 MET A CA 1
ATOM 905 C C . MET A 1 110 ? 6.316 1.654 -0.223 1.00 97.00 110 MET A C 1
ATOM 907 O O . MET A 1 110 ? 7.053 1.375 -1.168 1.00 97.00 110 MET A O 1
ATOM 911 N N . ASP A 1 111 ? 6.793 2.018 0.973 1.00 96.62 111 ASP A N 1
ATOM 912 C CA . ASP A 1 111 ? 8.229 2.038 1.287 1.00 96.62 111 ASP A CA 1
ATOM 913 C C . ASP A 1 111 ? 8.865 0.660 1.022 1.00 96.62 111 ASP A C 1
ATOM 915 O O . ASP A 1 111 ? 9.904 0.568 0.368 1.00 96.62 111 ASP A O 1
ATOM 919 N N . LEU A 1 112 ? 8.204 -0.424 1.447 1.00 96.81 112 LEU A N 1
ATOM 920 C CA . LEU A 1 112 ? 8.663 -1.791 1.183 1.00 96.81 112 LEU A CA 1
ATOM 921 C C . LEU A 1 112 ? 8.671 -2.136 -0.308 1.00 96.81 112 LEU A C 1
ATOM 923 O O . LEU A 1 112 ? 9.596 -2.806 -0.765 1.00 96.81 112 LEU A O 1
ATOM 927 N N . LEU A 1 113 ? 7.672 -1.698 -1.078 1.00 97.12 113 LEU A N 1
ATOM 928 C CA . LEU A 1 113 ? 7.665 -1.907 -2.527 1.00 97.12 113 LEU A CA 1
ATOM 929 C C . LEU A 1 113 ? 8.817 -1.168 -3.203 1.00 97.12 113 LEU A C 1
ATOM 931 O O . LEU A 1 113 ? 9.500 -1.749 -4.044 1.00 97.12 113 LEU A O 1
ATOM 935 N N . ILE A 1 114 ? 9.080 0.076 -2.807 1.00 96.94 114 ILE A N 1
ATOM 936 C CA . ILE A 1 114 ? 10.221 0.839 -3.312 1.00 96.94 114 ILE A CA 1
ATOM 937 C C . ILE A 1 114 ? 11.530 0.110 -2.989 1.00 96.94 114 ILE A C 1
ATOM 939 O O . ILE A 1 114 ? 12.342 -0.106 -3.884 1.00 96.94 114 ILE A O 1
ATOM 943 N N . GLU A 1 115 ? 11.715 -0.328 -1.745 1.00 96.44 115 GLU A N 1
ATOM 944 C CA . GLU A 1 115 ? 12.955 -0.963 -1.288 1.00 96.44 115 GLU A CA 1
ATOM 945 C C . GLU A 1 115 ? 13.175 -2.363 -1.881 1.00 96.44 115 GLU A C 1
ATOM 947 O O . GLU A 1 115 ? 14.299 -2.727 -2.227 1.00 96.44 115 GLU A O 1
ATOM 952 N N . LYS A 1 116 ? 12.120 -3.177 -1.981 1.00 95.44 116 LYS A N 1
ATOM 953 C CA . LYS A 1 116 ? 12.244 -4.616 -2.267 1.00 95.44 116 LYS A CA 1
ATOM 954 C C . LYS A 1 116 ? 11.786 -5.015 -3.663 1.00 95.44 116 LYS A C 1
ATOM 956 O O . LYS A 1 116 ? 12.207 -6.070 -4.138 1.00 95.44 116 LYS A O 1
ATOM 961 N N . VAL A 1 117 ? 10.954 -4.209 -4.318 1.00 95.62 117 VAL A N 1
ATOM 962 C CA . VAL A 1 117 ? 10.360 -4.538 -5.623 1.00 95.62 117 VAL A CA 1
ATOM 963 C C . VAL A 1 117 ? 10.888 -3.611 -6.711 1.00 95.62 117 VAL A C 1
ATOM 965 O O . VAL A 1 117 ? 11.477 -4.086 -7.679 1.00 95.62 117 VAL A O 1
ATOM 968 N N . PHE A 1 118 ? 10.724 -2.297 -6.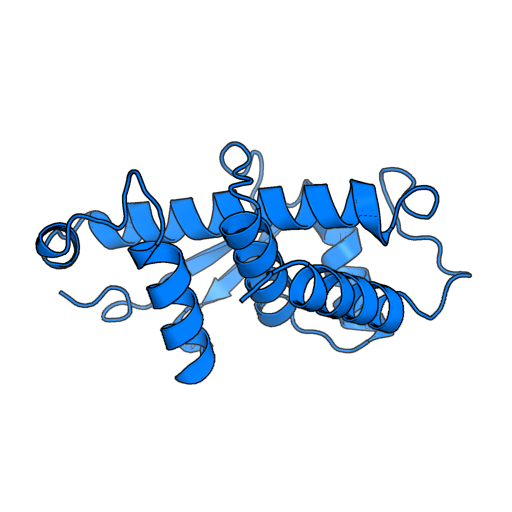550 1.00 95.94 118 PHE A N 1
ATOM 969 C CA . PHE A 1 118 ? 11.110 -1.322 -7.572 1.00 95.94 118 PHE A CA 1
ATOM 970 C C . PHE A 1 118 ? 12.619 -1.077 -7.580 1.00 95.94 118 PHE A C 1
ATOM 972 O O . PHE A 1 118 ? 13.215 -1.061 -8.654 1.00 95.94 118 PHE A O 1
ATOM 979 N N . LYS A 1 119 ? 13.243 -0.982 -6.398 1.00 94.56 119 LYS A N 1
ATOM 980 C CA . LYS A 1 119 ? 14.695 -0.865 -6.209 1.00 94.56 119 LYS A CA 1
ATOM 981 C C . LYS A 1 119 ? 15.300 0.220 -7.108 1.00 94.56 119 LYS A C 1
ATOM 983 O O . LYS A 1 119 ? 14.821 1.349 -7.121 1.00 94.56 119 LYS A O 1
ATOM 988 N N . GLU A 1 120 ? 16.323 -0.132 -7.886 1.00 94.44 120 GLU A N 1
ATOM 989 C CA . GLU A 1 120 ? 17.014 0.735 -8.839 1.00 94.44 120 GLU A CA 1
ATOM 990 C C . GLU A 1 120 ? 16.104 1.347 -9.910 1.00 94.44 120 GLU A C 1
ATOM 992 O O . GLU A 1 120 ? 16.466 2.352 -10.517 1.00 94.44 120 GLU A O 1
ATOM 997 N N . LYS A 1 121 ? 14.914 0.775 -10.123 1.00 96.06 121 LYS A N 1
ATOM 998 C CA . LYS A 1 121 ? 13.943 1.268 -11.100 1.00 96.06 121 LYS A CA 1
ATOM 999 C C . LYS A 1 121 ? 13.105 2.433 -10.575 1.00 96.06 121 LYS A C 1
ATOM 1001 O O . LYS A 1 121 ? 12.305 2.985 -11.319 1.00 96.06 121 LYS A O 1
ATOM 1006 N N . TRP A 1 122 ? 13.258 2.810 -9.306 1.00 96.56 122 TRP A N 1
ATOM 1007 C CA . TRP A 1 122 ? 12.684 4.026 -8.736 1.00 96.56 122 TRP A CA 1
ATOM 1008 C C . TRP A 1 122 ? 13.790 5.055 -8.483 1.00 96.56 122 TRP A C 1
ATOM 1010 O O . TRP A 1 122 ? 14.663 4.849 -7.643 1.00 96.56 122 TRP A O 1
ATOM 1020 N N . ASN A 1 123 ? 13.734 6.200 -9.167 1.00 93.94 123 ASN A N 1
ATOM 1021 C CA . ASN A 1 123 ? 14.762 7.250 -9.060 1.00 93.94 123 ASN A CA 1
ATOM 1022 C C . ASN A 1 123 ? 14.436 8.347 -8.020 1.00 93.94 123 ASN A C 1
ATOM 1024 O O . ASN A 1 123 ? 15.085 9.395 -7.993 1.00 93.94 123 ASN A O 1
ATOM 1028 N N . GLY A 1 124 ? 13.395 8.153 -7.205 1.00 92.38 124 GLY A N 1
ATOM 1029 C CA . GLY A 1 124 ? 12.877 9.168 -6.280 1.00 92.38 124 GLY A CA 1
ATOM 1030 C C . GLY A 1 124 ? 11.758 10.048 -6.847 1.00 92.38 124 GLY A C 1
ATOM 1031 O O . GLY A 1 124 ? 11.098 10.735 -6.072 1.00 92.38 124 GLY A O 1
ATOM 1032 N N . HIS A 1 125 ? 11.517 10.006 -8.159 1.00 93.44 125 HIS A N 1
ATOM 1033 C CA . HIS A 1 125 ? 10.522 10.834 -8.849 1.00 93.44 125 HIS A CA 1
ATOM 1034 C C . HIS A 1 125 ? 9.612 10.021 -9.775 1.00 93.44 125 HIS A C 1
ATOM 1036 O O . HIS A 1 125 ? 8.407 10.261 -9.813 1.00 93.44 125 HIS A O 1
ATOM 1042 N N . SER A 1 126 ? 10.166 9.061 -10.513 1.00 95.12 126 SER A N 1
ATOM 1043 C CA . SER A 1 126 ? 9.442 8.208 -11.453 1.00 95.12 126 SER A CA 1
ATOM 1044 C C . SER A 1 126 ? 9.957 6.772 -11.415 1.00 95.12 126 SER A C 1
ATOM 1046 O O . SER A 1 126 ? 11.098 6.502 -11.021 1.00 95.12 126 SER A O 1
ATOM 1048 N N . LEU A 1 127 ? 9.085 5.851 -11.824 1.00 96.06 127 LEU A N 1
ATOM 1049 C CA . LEU A 1 127 ? 9.490 4.497 -12.174 1.00 96.06 127 LEU A CA 1
ATOM 1050 C C . LEU A 1 127 ? 10.124 4.502 -13.567 1.00 96.06 127 LEU A C 1
ATOM 1052 O O . LEU A 1 127 ? 9.761 5.325 -14.406 1.00 96.06 127 LEU A O 1
ATOM 1056 N N . ASP A 1 128 ? 11.074 3.602 -13.787 1.00 95.56 128 ASP A N 1
ATOM 1057 C CA . ASP A 1 128 ? 11.676 3.357 -15.093 1.00 95.56 128 ASP A CA 1
ATOM 1058 C C . ASP A 1 128 ? 10.605 2.854 -16.070 1.00 95.56 128 ASP A C 1
ATOM 1060 O O . ASP A 1 128 ? 10.002 1.798 -15.844 1.00 95.56 128 ASP A O 1
ATOM 1064 N N . ASP A 1 129 ? 10.352 3.626 -17.126 1.00 90.88 129 ASP A N 1
ATOM 1065 C CA . ASP A 1 129 ? 9.330 3.342 -18.132 1.00 90.88 129 ASP A CA 1
ATOM 1066 C C . ASP A 1 129 ? 9.711 2.169 -19.046 1.00 90.88 129 ASP A C 1
ATOM 1068 O O . ASP A 1 129 ? 8.803 1.491 -19.552 1.00 90.88 129 ASP A O 1
ATOM 1072 N N . ASP A 1 130 ? 11.013 1.895 -19.195 1.00 93.12 130 ASP A N 1
ATOM 1073 C CA . ASP A 1 130 ? 11.538 0.800 -20.018 1.00 93.12 130 ASP A CA 1
ATOM 1074 C C . ASP A 1 130 ? 11.245 -0.571 -19.387 1.00 93.12 130 ASP A C 1
ATOM 1076 O O . ASP A 1 130 ? 11.179 -1.585 -20.085 1.00 93.12 130 ASP A O 1
ATOM 1080 N N . HIS A 1 131 ? 10.986 -0.613 -18.073 1.00 93.69 131 HIS A N 1
ATOM 1081 C CA . HIS A 1 131 ? 10.495 -1.811 -17.397 1.00 93.69 131 HIS A CA 1
ATOM 1082 C C . HIS A 1 131 ? 8.964 -1.916 -17.492 1.00 93.69 131 HIS A C 1
ATOM 1084 O O . HIS A 1 131 ? 8.202 -1.042 -17.059 1.00 93.69 131 HIS A O 1
ATOM 1090 N N . ASP A 1 132 ? 8.474 -3.020 -18.053 1.00 89.75 132 ASP A N 1
ATOM 1091 C CA . ASP A 1 132 ? 7.062 -3.224 -18.401 1.00 89.75 132 ASP A CA 1
ATOM 1092 C C . ASP A 1 132 ? 6.365 -4.326 -17.590 1.00 89.75 132 ASP A C 1
ATOM 1094 O O . ASP A 1 132 ? 5.270 -4.744 -17.953 1.00 89.75 132 ASP A O 1
ATOM 1098 N N . ARG A 1 133 ? 6.987 -4.800 -16.500 1.00 93.31 133 ARG A N 1
ATOM 1099 C CA . ARG A 1 133 ? 6.511 -5.963 -15.719 1.00 93.31 133 ARG A CA 1
ATOM 1100 C C . ARG A 1 133 ? 6.367 -5.704 -14.221 1.00 93.31 133 ARG A C 1
ATOM 1102 O O . ARG A 1 133 ? 6.499 -6.625 -13.412 1.00 93.31 133 ARG A O 1
ATOM 1109 N N . TYR A 1 134 ? 6.103 -4.464 -13.823 1.00 95.19 134 TYR A N 1
ATOM 1110 C CA . TYR A 1 134 ? 5.983 -4.098 -12.405 1.00 95.19 134 TYR A CA 1
ATOM 1111 C C . TYR A 1 134 ? 4.832 -4.811 -11.681 1.00 95.19 134 TYR A C 1
ATOM 1113 O O . TYR A 1 134 ? 4.947 -5.148 -10.505 1.00 95.19 134 TYR A O 1
ATOM 1121 N N . GLU A 1 135 ? 3.725 -5.068 -12.368 1.00 92.62 135 GLU A N 1
ATOM 1122 C CA . GLU A 1 135 ? 2.601 -5.865 -11.886 1.00 92.62 135 GLU A CA 1
ATOM 1123 C C . GLU A 1 135 ? 3.002 -7.323 -11.631 1.00 92.62 135 GLU A C 1
ATOM 1125 O O . GLU A 1 135 ? 2.585 -7.915 -10.635 1.00 92.62 135 GLU A O 1
ATOM 1130 N N . ILE A 1 136 ? 3.869 -7.891 -12.477 1.00 94.19 136 ILE A N 1
ATOM 1131 C CA . ILE A 1 136 ? 4.399 -9.245 -12.279 1.00 94.19 136 ILE A CA 1
ATOM 1132 C C . ILE A 1 136 ? 5.346 -9.264 -11.081 1.00 94.19 136 ILE A C 1
ATOM 1134 O O . ILE A 1 136 ? 5.287 -10.190 -10.273 1.00 94.19 136 ILE A O 1
ATOM 1138 N N . ASP A 1 137 ? 6.209 -8.260 -10.945 1.00 94.81 137 ASP A N 1
ATOM 1139 C CA . ASP A 1 137 ? 7.144 -8.169 -9.823 1.00 94.81 137 ASP A CA 1
ATOM 1140 C C . ASP A 1 137 ? 6.414 -7.982 -8.488 1.00 94.81 137 ASP A C 1
ATOM 1142 O O . ASP A 1 137 ? 6.755 -8.641 -7.504 1.00 94.81 137 ASP A O 1
ATOM 1146 N N . LEU A 1 138 ? 5.341 -7.185 -8.476 1.00 93.75 138 LEU A N 1
ATOM 1147 C CA . LEU A 1 138 ? 4.445 -7.047 -7.330 1.00 93.75 138 LEU A CA 1
ATOM 1148 C C . LEU A 1 138 ? 3.807 -8.392 -6.950 1.00 93.75 138 LEU A C 1
ATOM 1150 O O . LEU A 1 138 ? 3.843 -8.789 -5.785 1.00 93.75 138 LEU A O 1
ATOM 1154 N N . LEU A 1 139 ? 3.259 -9.125 -7.925 1.00 92.81 139 LEU A N 1
ATOM 1155 C CA . LEU A 1 139 ? 2.663 -10.441 -7.680 1.00 92.81 139 LEU A CA 1
ATOM 1156 C C . LEU A 1 139 ? 3.697 -11.458 -7.186 1.00 92.81 139 LEU A C 1
ATOM 1158 O O . LEU A 1 139 ? 3.409 -12.222 -6.267 1.00 92.81 139 LEU A O 1
ATOM 1162 N N . LYS A 1 140 ? 4.907 -11.461 -7.758 1.00 93.19 140 LYS A N 1
ATOM 1163 C CA . LYS A 1 140 ? 6.010 -12.316 -7.298 1.00 93.19 140 LYS A CA 1
ATOM 1164 C C . LYS A 1 140 ? 6.389 -12.009 -5.859 1.00 93.19 140 LYS A C 1
ATOM 1166 O O . LYS A 1 140 ? 6.585 -12.951 -5.101 1.00 93.19 140 LYS A O 1
ATOM 1171 N N . TYR A 1 141 ? 6.469 -10.732 -5.487 1.00 92.88 141 TYR A N 1
ATOM 1172 C CA . TYR A 1 141 ? 6.763 -10.324 -4.117 1.00 92.88 141 TYR A CA 1
ATOM 1173 C C . TYR A 1 141 ? 5.706 -10.858 -3.146 1.00 92.88 141 TYR A C 1
ATOM 1175 O O . TYR A 1 141 ? 6.045 -11.556 -2.194 1.00 92.88 141 TYR A O 1
ATOM 1183 N N . ILE A 1 142 ? 4.423 -10.642 -3.451 1.00 89.62 142 ILE A N 1
ATOM 1184 C CA . ILE A 1 142 ? 3.303 -11.132 -2.633 1.00 89.62 142 ILE A CA 1
ATOM 1185 C C . ILE A 1 142 ? 3.314 -12.670 -2.526 1.00 89.62 142 ILE A C 1
ATOM 1187 O O . ILE A 1 142 ? 3.081 -13.221 -1.450 1.00 89.62 142 ILE A O 1
ATOM 1191 N N . LEU A 1 143 ? 3.590 -13.379 -3.627 1.00 88.62 143 LEU A N 1
ATOM 1192 C CA . LEU A 1 143 ? 3.617 -14.846 -3.660 1.00 88.62 143 LEU A CA 1
ATOM 1193 C C . LEU A 1 143 ? 4.836 -15.449 -2.956 1.00 88.62 143 LEU A C 1
ATOM 1195 O O . LEU A 1 143 ? 4.707 -16.494 -2.319 1.00 88.62 143 LEU A O 1
ATOM 1199 N N . ALA A 1 144 ? 6.014 -14.841 -3.092 1.00 85.94 144 ALA A N 1
ATOM 1200 C CA . ALA A 1 144 ? 7.225 -15.288 -2.407 1.00 85.94 144 ALA A CA 1
ATOM 1201 C C . ALA A 1 144 ? 7.045 -15.166 -0.892 1.00 85.94 144 ALA A C 1
ATOM 1203 O O . ALA A 1 144 ? 7.243 -16.134 -0.164 1.00 85.94 144 ALA A O 1
ATOM 1204 N N . ASP A 1 145 ? 6.523 -14.023 -0.460 1.00 72.25 145 ASP A N 1
ATOM 1205 C CA . ASP A 1 145 ? 6.228 -13.718 0.936 1.00 72.25 145 ASP A CA 1
ATOM 1206 C C . ASP A 1 145 ? 5.120 -14.626 1.523 1.00 72.25 145 ASP A C 1
ATOM 1208 O O . ASP A 1 145 ? 5.015 -14.801 2.734 1.00 72.25 145 ASP A O 1
ATOM 1212 N N . TYR A 1 146 ? 4.269 -15.247 0.694 1.00 69.31 146 TYR A N 1
ATOM 1213 C CA . TYR A 1 146 ? 3.313 -16.273 1.145 1.00 69.31 146 TYR A CA 1
ATOM 1214 C C . TYR A 1 146 ? 3.983 -17.622 1.449 1.00 69.31 146 TYR A C 1
ATOM 121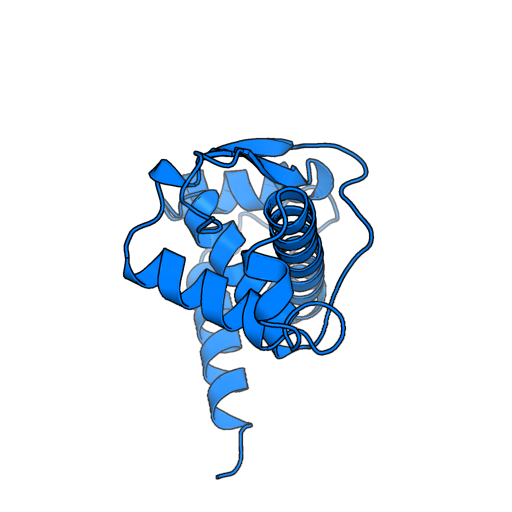6 O O . TYR A 1 146 ? 3.565 -18.322 2.368 1.00 69.31 146 TYR A O 1
ATOM 1224 N N . LYS A 1 147 ? 5.018 -17.999 0.689 1.00 62.47 147 LYS A N 1
ATOM 1225 C CA . LYS A 1 147 ? 5.699 -19.298 0.833 1.00 62.47 147 LYS A CA 1
ATOM 1226 C C . LYS A 1 147 ? 6.652 -19.360 2.027 1.00 62.47 147 LYS A C 1
ATOM 1228 O O . LYS A 1 147 ? 7.020 -20.459 2.426 1.00 62.47 147 LYS A O 1
ATOM 1233 N N . GLU A 1 148 ? 7.044 -18.215 2.576 1.00 59.25 148 GLU A N 1
ATOM 1234 C CA . GLU A 1 148 ? 7.914 -18.133 3.754 1.00 59.25 148 GLU A CA 1
ATOM 1235 C C . GLU A 1 148 ? 7.178 -18.320 5.087 1.00 59.25 148 GLU A C 1
ATOM 1237 O O . GLU A 1 148 ? 7.833 -18.345 6.122 1.00 59.25 148 GLU A O 1
ATOM 1242 N N . VAL A 1 149 ? 5.850 -18.498 5.097 1.00 49.19 149 VAL A N 1
ATOM 1243 C CA . VAL A 1 149 ? 5.115 -18.890 6.311 1.00 49.19 149 VAL A CA 1
ATOM 1244 C C . VAL A 1 149 ? 5.240 -20.411 6.474 1.00 49.19 149 VAL A C 1
ATOM 1246 O O . VAL A 1 149 ? 4.589 -21.142 5.720 1.00 49.19 149 VAL A O 1
ATOM 1249 N N . PRO A 1 150 ? 6.063 -20.931 7.408 1.00 43.81 150 PRO A N 1
ATOM 1250 C CA . PRO A 1 150 ? 6.067 -22.353 7.703 1.00 43.81 150 PRO A CA 1
ATOM 1251 C C . PRO A 1 150 ? 4.778 -22.647 8.472 1.00 43.81 150 PRO A C 1
ATOM 1253 O O . PRO A 1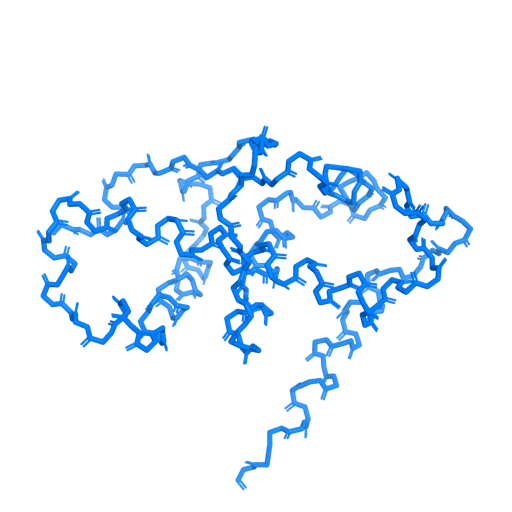 150 ? 4.458 -21.952 9.436 1.00 43.81 150 PRO A O 1
ATOM 1256 N N . PHE A 1 151 ? 4.021 -23.637 8.011 1.00 40.84 151 PHE A N 1
ATOM 1257 C CA . PHE A 1 151 ? 2.944 -24.224 8.803 1.00 40.84 151 PHE A CA 1
ATOM 1258 C C . PHE A 1 151 ? 3.491 -24.809 10.108 1.00 40.84 151 PHE A C 1
ATOM 1260 O O . PHE A 1 151 ? 4.598 -25.399 10.058 1.00 40.84 151 PHE A O 1
#

pLDDT: mean 88.48, std 11.19, range [40.84, 97.31]

Foldseek 3Di:
DALPPDKDKAFAAPLCVQVQVCCCVQVVQHSLRLLLLQLLQLLVVVFFDDFRPHTDDIDIPVPDDPVSVVSLLVSQLSPPPRNVDPVCSVPPCSSVVSSRSSNRSSVRSVVCCCVPQQDVQDPSRHGNPVDNCSVVSSVVVVVVVVVPDDD